Protein AF-A0A7X1L068-F1 (afdb_monomer_lite)

Sequence (107 aa):
MSKHPQLAFKMVTGTEAATALAARLVEESAFFQVTPLPDDEYEFAVKIDRESLLVDPVDSPVGEFEDADFTIMDLKELAAWYLRNVGYDPVEDDPSTQLEVLRALCT

Foldseek 3Di:
DPPDFDKDKDKDAAPVRVVVLVVLCVPPAPDKDWDQDPRRMIMIIGGPVCNVSRQDPVPPCPPPPPPVPLVPDDLVRLQVVCCVPVVDRPCVVPVVDDSVNSSVVVD

pLDDT: mean 79.81, std 15.53, range [41.28, 96.5]

Radius of gyration: 18.75 Å; chains: 1; bounding box: 49×47×38 Å

Secondary structure (DSSP, 8-state):
---PPPEEEEEEESHHHHHHHHHHHHHH-S-EEEEE-STTEEEEEEEGGGGGGGS-TTTS----GGG--TTT--HHHHHHHHHHHTS--HHHH-TT--HHHHHHH--

Organism: NCBI:txid2762577

Structure (mmCIF, N/CA/C/O backbone):
data_AF-A0A7X1L068-F1
#
_entry.id   AF-A0A7X1L068-F1
#
loop_
_atom_site.group_PDB
_atom_site.id
_atom_site.type_symbol
_atom_site.label_atom_id
_atom_site.label_alt_id
_atom_site.label_comp_id
_atom_site.label_asym_id
_atom_site.label_entity_id
_atom_site.label_seq_id
_atom_site.pdbx_PDB_ins_code
_atom_site.Cartn_x
_atom_site.Cartn_y
_atom_site.Cartn_z
_atom_site.occupancy
_atom_site.B_iso_or_equiv
_atom_site.auth_seq_id
_atom_site.auth_comp_id
_atom_site.auth_asym_id
_atom_site.auth_atom_id
_atom_site.pdbx_PDB_model_num
ATOM 1 N N . MET A 1 1 ? 29.940 -19.857 6.488 1.00 44.78 1 MET A N 1
ATOM 2 C CA . MET A 1 1 ? 29.247 -18.645 6.006 1.00 44.78 1 MET A CA 1
ATOM 3 C C . MET A 1 1 ? 27.758 -18.903 6.114 1.00 44.78 1 MET A C 1
ATOM 5 O O . MET A 1 1 ? 27.282 -19.820 5.452 1.00 44.78 1 MET A O 1
ATOM 9 N N . SER A 1 2 ? 27.056 -18.209 7.012 1.00 46.22 2 SER A N 1
ATOM 10 C CA . SER A 1 2 ? 25.607 -18.377 7.153 1.00 46.22 2 SER A CA 1
ATOM 11 C C . SER A 1 2 ? 24.924 -18.002 5.844 1.00 46.22 2 SER A C 1
ATOM 13 O O . SER A 1 2 ? 25.002 -16.859 5.410 1.00 46.22 2 SER A O 1
ATOM 15 N N . LYS A 1 3 ? 24.271 -18.979 5.212 1.00 60.12 3 LYS A N 1
ATOM 16 C CA . LYS A 1 3 ? 23.469 -18.814 3.992 1.00 60.12 3 LYS A CA 1
ATOM 17 C C . LYS A 1 3 ? 22.077 -18.255 4.313 1.00 60.12 3 LYS A C 1
ATOM 19 O O . LYS A 1 3 ? 21.094 -18.703 3.731 1.00 60.12 3 LYS A O 1
ATOM 24 N N . HIS A 1 4 ? 21.967 -17.362 5.295 1.00 60.66 4 HIS A N 1
ATOM 25 C CA . HIS A 1 4 ? 20.673 -16.760 5.581 1.00 60.66 4 HIS A CA 1
ATOM 26 C C . HIS A 1 4 ? 20.390 -15.716 4.499 1.00 60.66 4 HIS A C 1
ATOM 28 O O . HIS A 1 4 ? 21.262 -14.882 4.238 1.00 60.66 4 HIS A O 1
ATOM 34 N N . PRO A 1 5 ? 19.231 -15.793 3.822 1.00 68.94 5 PRO A N 1
ATOM 35 C CA . PRO A 1 5 ? 18.831 -14.747 2.898 1.00 68.94 5 PRO A CA 1
ATOM 36 C C . PRO A 1 5 ? 18.762 -13.430 3.673 1.00 68.94 5 PRO A C 1
ATOM 38 O O . PRO A 1 5 ? 18.178 -13.378 4.754 1.00 68.94 5 PRO A O 1
ATOM 41 N N . GLN A 1 6 ? 19.405 -12.392 3.144 1.00 87.94 6 GLN A N 1
ATOM 42 C CA . GLN A 1 6 ? 19.273 -11.047 3.692 1.00 87.94 6 GLN A CA 1
ATOM 43 C C . GLN A 1 6 ? 17.872 -10.543 3.354 1.00 87.94 6 GLN A C 1
ATOM 45 O O . GLN A 1 6 ? 17.459 -10.599 2.190 1.00 87.94 6 GLN A O 1
ATOM 50 N N . LEU A 1 7 ? 17.147 -10.112 4.382 1.00 92.19 7 LEU A N 1
ATOM 51 C CA . LEU A 1 7 ? 15.785 -9.615 4.264 1.00 92.19 7 LEU A CA 1
ATOM 52 C C . LEU A 1 7 ? 15.757 -8.114 4.551 1.00 92.19 7 LEU A C 1
ATOM 54 O O . LEU A 1 7 ? 16.473 -7.643 5.435 1.00 92.19 7 LEU A O 1
ATOM 58 N N . ALA A 1 8 ? 14.935 -7.398 3.794 1.00 92.50 8 ALA A N 1
ATOM 59 C CA . ALA A 1 8 ? 14.517 -6.036 4.087 1.00 92.50 8 ALA A CA 1
ATOM 60 C C . ALA A 1 8 ? 13.155 -6.084 4.786 1.00 92.50 8 ALA A C 1
ATOM 62 O O . ALA A 1 8 ? 12.352 -6.966 4.474 1.00 92.50 8 ALA A O 1
ATOM 63 N N . PHE A 1 9 ? 12.911 -5.154 5.709 1.00 94.00 9 PHE A N 1
ATOM 64 C CA . PHE A 1 9 ? 11.741 -5.156 6.587 1.00 94.00 9 PHE A CA 1
ATOM 65 C C . PHE A 1 9 ? 10.990 -3.828 6.524 1.00 94.00 9 PHE A C 1
ATOM 67 O O . PHE A 1 9 ? 11.608 -2.773 6.380 1.00 94.00 9 PHE A O 1
ATOM 74 N N . LYS A 1 10 ? 9.667 -3.876 6.679 1.00 94.06 10 LYS A N 1
ATOM 75 C CA . LYS A 1 10 ? 8.809 -2.698 6.812 1.00 94.06 10 LYS A CA 1
ATOM 76 C C . LYS A 1 10 ? 7.653 -2.958 7.766 1.00 94.06 10 LYS A C 1
ATOM 78 O O . LYS A 1 10 ? 6.992 -3.984 7.671 1.00 94.06 10 LYS A O 1
ATOM 83 N N . MET A 1 11 ? 7.373 -1.972 8.611 1.00 95.06 11 MET A N 1
ATOM 84 C CA . MET A 1 11 ? 6.177 -1.926 9.444 1.00 95.06 11 MET A CA 1
ATOM 85 C C . MET A 1 11 ? 5.022 -1.253 8.704 1.00 95.06 11 MET A C 1
ATOM 87 O O . MET A 1 11 ? 5.208 -0.213 8.072 1.00 95.06 11 MET A O 1
ATOM 91 N N . VAL A 1 12 ? 3.834 -1.844 8.796 1.00 92.56 12 VAL A N 1
ATOM 92 C CA . VAL A 1 12 ? 2.586 -1.311 8.245 1.00 92.56 12 VAL A CA 1
ATOM 93 C C . VAL A 1 12 ? 1.506 -1.379 9.313 1.00 92.56 12 VAL A C 1
ATOM 95 O O . VAL A 1 12 ? 1.278 -2.435 9.895 1.00 92.56 12 VAL A O 1
ATOM 98 N N . THR A 1 13 ? 0.823 -0.263 9.551 1.00 93.19 13 THR A N 1
ATOM 99 C CA . THR A 1 13 ? -0.291 -0.183 10.501 1.00 93.19 13 THR A CA 1
ATOM 100 C C . THR A 1 13 ? -1.617 -0.219 9.751 1.00 93.19 13 THR A C 1
ATOM 102 O O . THR A 1 13 ? -1.804 0.490 8.762 1.00 93.19 13 THR A O 1
ATOM 105 N N . GLY A 1 14 ? -2.553 -1.020 10.248 1.00 90.44 14 GLY A N 1
ATOM 106 C CA . GLY A 1 14 ? -3.894 -1.164 9.702 1.00 90.44 14 GLY A CA 1
ATOM 107 C C . GLY A 1 14 ? -4.006 -2.260 8.641 1.00 90.44 14 GLY A C 1
ATOM 108 O O . GLY A 1 14 ? -3.183 -2.403 7.735 1.00 90.44 14 GLY A O 1
ATOM 109 N N . THR A 1 15 ? -5.094 -3.022 8.731 1.00 89.81 15 THR A N 1
ATOM 110 C CA . THR A 1 15 ? -5.374 -4.169 7.855 1.00 89.81 15 THR A CA 1
ATOM 111 C C . THR A 1 15 ? -5.535 -3.778 6.385 1.00 89.81 15 THR A C 1
ATOM 113 O O . THR A 1 15 ? -5.141 -4.541 5.507 1.00 89.81 15 THR A O 1
ATOM 116 N N . GLU A 1 16 ? -6.085 -2.599 6.090 1.00 88.69 16 GLU A N 1
ATOM 117 C CA . GLU A 1 16 ? -6.264 -2.119 4.713 1.00 88.69 16 GLU A CA 1
ATOM 118 C C . GLU A 1 16 ? -4.915 -1.889 4.017 1.00 88.69 16 GLU A C 1
ATOM 120 O O . GLU A 1 16 ? -4.653 -2.474 2.964 1.00 88.69 16 GLU A O 1
ATOM 125 N N . ALA A 1 17 ? -4.021 -1.127 4.655 1.00 87.19 17 ALA A N 1
ATOM 126 C CA . ALA A 1 17 ? -2.676 -0.871 4.148 1.00 87.19 17 ALA A CA 1
ATOM 127 C C . ALA A 1 17 ? -1.856 -2.168 4.034 1.00 87.19 17 ALA A C 1
ATOM 129 O O . ALA A 1 17 ? -1.193 -2.400 3.020 1.00 87.19 17 ALA A O 1
ATOM 130 N N . ALA A 1 18 ? -1.952 -3.056 5.030 1.00 91.75 18 ALA A N 1
ATOM 131 C CA . ALA A 1 18 ? -1.296 -4.359 4.991 1.00 91.75 18 ALA A CA 1
ATOM 132 C C . ALA A 1 18 ? -1.815 -5.229 3.833 1.00 91.75 18 ALA A C 1
ATOM 134 O O . ALA A 1 18 ? -1.029 -5.859 3.127 1.00 91.75 18 ALA A O 1
ATOM 135 N N . THR A 1 19 ? -3.126 -5.229 3.580 1.00 91.88 19 THR A N 1
ATOM 136 C CA . THR A 1 19 ? -3.727 -5.987 2.472 1.00 91.88 19 THR A CA 1
ATOM 137 C C . THR A 1 19 ? -3.270 -5.448 1.119 1.00 91.88 19 THR A C 1
ATOM 139 O O . THR A 1 19 ? -2.908 -6.235 0.243 1.00 91.88 19 THR A O 1
ATOM 142 N N . ALA A 1 20 ? -3.227 -4.123 0.953 1.00 90.38 20 ALA A N 1
ATOM 143 C CA . ALA A 1 20 ? -2.745 -3.493 -0.272 1.00 90.38 20 ALA A CA 1
ATOM 144 C C . ALA A 1 20 ? -1.273 -3.844 -0.555 1.00 90.38 20 ALA A C 1
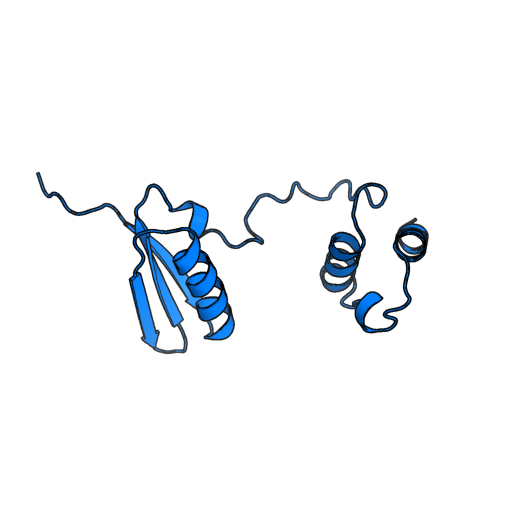ATOM 146 O O . ALA A 1 20 ? -0.933 -4.239 -1.673 1.00 90.38 20 ALA A O 1
ATOM 147 N N . LEU A 1 21 ? -0.404 -3.777 0.463 1.00 92.12 21 LEU A N 1
ATOM 148 C CA . LEU A 1 21 ? 1.004 -4.148 0.309 1.00 92.12 21 LEU A CA 1
ATOM 149 C C . LEU A 1 21 ? 1.172 -5.648 0.027 1.00 92.12 21 LEU A C 1
ATOM 151 O O . LEU A 1 21 ? 1.950 -6.026 -0.848 1.00 92.12 21 LEU A O 1
ATOM 155 N N . ALA A 1 22 ? 0.421 -6.507 0.720 1.00 93.00 22 ALA A N 1
ATOM 156 C CA . ALA A 1 22 ? 0.456 -7.948 0.491 1.00 93.00 22 ALA A CA 1
ATOM 157 C C . ALA A 1 22 ? 0.040 -8.310 -0.941 1.00 93.00 22 ALA A C 1
ATOM 159 O O . ALA A 1 22 ? 0.716 -9.120 -1.571 1.00 93.00 22 ALA A O 1
ATOM 160 N N . ALA A 1 23 ? -1.017 -7.689 -1.478 1.00 91.94 23 ALA A N 1
ATOM 161 C CA . ALA A 1 23 ? -1.467 -7.919 -2.851 1.00 91.94 23 ALA A CA 1
ATOM 162 C C . ALA A 1 23 ? -0.357 -7.617 -3.872 1.00 91.94 23 ALA A C 1
ATOM 164 O O . ALA A 1 23 ? -0.061 -8.461 -4.716 1.00 91.94 23 ALA A O 1
ATOM 165 N N . ARG A 1 24 ? 0.339 -6.480 -3.724 1.00 89.94 24 ARG A N 1
ATOM 166 C CA . ARG A 1 24 ? 1.496 -6.137 -4.568 1.00 89.94 24 ARG A CA 1
ATOM 167 C C . ARG A 1 24 ? 2.614 -7.177 -4.460 1.00 89.94 24 ARG A C 1
ATOM 169 O O . ARG A 1 24 ? 3.171 -7.620 -5.461 1.00 89.94 24 ARG A O 1
ATOM 176 N N . LEU A 1 25 ? 2.953 -7.586 -3.237 1.00 93.44 25 LEU A N 1
ATOM 177 C CA . LEU A 1 25 ? 4.049 -8.528 -3.000 1.00 93.44 25 LEU A CA 1
ATOM 178 C C . LEU A 1 25 ? 3.765 -9.935 -3.534 1.00 93.44 25 LEU A C 1
ATOM 180 O O . LEU A 1 25 ? 4.706 -10.605 -3.955 1.00 93.44 25 LEU A O 1
ATOM 184 N N . VAL A 1 26 ? 2.500 -10.365 -3.560 1.00 93.44 26 VAL A N 1
ATOM 185 C CA . VAL A 1 26 ? 2.085 -11.630 -4.189 1.00 93.44 26 VAL A CA 1
ATOM 186 C C . VAL A 1 26 ? 2.380 -11.635 -5.691 1.00 93.44 26 VAL A C 1
ATOM 188 O O . VAL A 1 26 ? 2.777 -12.669 -6.226 1.00 93.44 26 VAL A O 1
ATOM 191 N N . GLU A 1 27 ? 2.203 -10.501 -6.368 1.00 91.06 27 GLU A N 1
ATOM 192 C CA . GLU A 1 27 ? 2.407 -10.387 -7.815 1.00 91.06 27 GLU A CA 1
ATOM 193 C C . GLU A 1 27 ? 3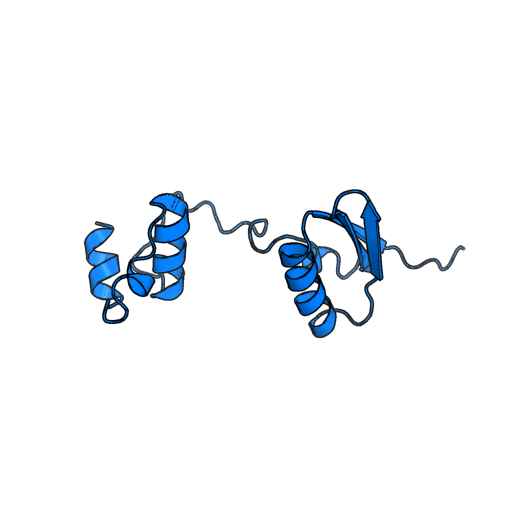.884 -10.202 -8.182 1.00 91.06 27 GLU A C 1
ATOM 195 O O . GLU A 1 27 ? 4.379 -10.799 -9.141 1.00 91.06 27 GLU A O 1
ATOM 200 N N . GLU A 1 28 ? 4.605 -9.388 -7.410 1.00 90.06 28 GLU A N 1
ATOM 201 C CA . GLU A 1 28 ? 5.929 -8.893 -7.798 1.00 90.06 28 GLU A CA 1
ATOM 202 C C . GLU A 1 28 ? 7.103 -9.591 -7.096 1.00 90.06 28 GLU A C 1
ATOM 204 O O . GLU A 1 28 ? 8.260 -9.433 -7.512 1.00 90.06 28 GLU A O 1
ATOM 209 N N . SER A 1 29 ? 6.840 -10.385 -6.051 1.00 89.75 29 SER A N 1
ATOM 210 C CA . SER A 1 29 ? 7.872 -11.093 -5.295 1.00 89.75 29 SER A CA 1
ATOM 211 C C . SER A 1 29 ? 7.641 -12.599 -5.231 1.00 89.75 29 SER A C 1
ATOM 213 O O . SER A 1 29 ? 6.617 -13.094 -4.775 1.00 89.75 29 SER A O 1
ATOM 215 N N . ALA A 1 30 ? 8.679 -13.365 -5.575 1.00 89.56 30 ALA A N 1
ATOM 216 C CA . ALA A 1 30 ? 8.680 -14.817 -5.394 1.00 89.56 30 ALA A CA 1
ATOM 217 C C . ALA A 1 30 ? 8.765 -15.247 -3.914 1.00 89.56 30 ALA A C 1
ATOM 219 O O . ALA A 1 30 ? 8.587 -16.424 -3.602 1.00 89.56 30 ALA A O 1
ATOM 220 N N . PHE A 1 31 ? 9.119 -14.328 -3.008 1.00 91.31 31 PHE A N 1
ATOM 221 C CA . PHE A 1 31 ? 9.197 -14.584 -1.572 1.00 91.31 31 PHE A CA 1
ATOM 222 C C . PHE A 1 31 ? 8.935 -13.306 -0.777 1.00 91.31 31 PHE A C 1
ATOM 224 O O . PHE A 1 31 ? 9.652 -12.313 -0.927 1.00 91.31 31 PHE A O 1
ATOM 231 N N . PHE A 1 32 ? 7.971 -13.369 0.131 1.00 94.56 32 PHE A N 1
ATOM 232 C CA . PHE A 1 32 ? 7.787 -12.384 1.185 1.00 94.56 32 PHE A CA 1
ATOM 233 C C . PHE A 1 32 ? 7.217 -13.072 2.429 1.00 94.56 32 PHE A C 1
ATOM 235 O O . PHE A 1 32 ? 6.694 -14.187 2.353 1.00 94.56 32 PHE A O 1
ATOM 242 N N . GLN A 1 33 ? 7.351 -12.424 3.578 1.00 95.25 33 GLN A N 1
ATOM 243 C CA . GLN A 1 33 ? 6.766 -12.850 4.842 1.00 95.25 33 GLN A CA 1
ATOM 244 C C . GLN A 1 33 ? 5.953 -11.701 5.421 1.00 95.25 33 GLN A C 1
ATOM 246 O O . GLN A 1 33 ? 6.322 -10.539 5.259 1.00 95.25 33 GLN A O 1
ATOM 251 N N . VAL A 1 34 ? 4.856 -12.050 6.085 1.00 95.75 34 VAL A N 1
ATOM 252 C CA . VAL A 1 34 ? 4.019 -11.109 6.828 1.00 95.75 34 VAL A CA 1
ATOM 253 C C . VAL A 1 34 ? 3.868 -11.651 8.238 1.00 95.75 34 VAL A C 1
ATOM 255 O O . VAL A 1 34 ? 3.399 -12.779 8.415 1.00 95.75 34 VAL A O 1
ATOM 258 N N . THR A 1 35 ? 4.261 -10.856 9.225 1.00 96.12 35 THR A N 1
ATOM 259 C CA . THR A 1 35 ? 4.114 -11.176 10.644 1.00 96.12 35 THR A CA 1
ATOM 260 C C . THR A 1 35 ? 3.095 -10.215 11.251 1.00 96.12 35 THR A C 1
ATOM 262 O O . THR A 1 35 ? 3.400 -9.029 11.374 1.00 96.12 35 THR A O 1
ATOM 265 N N . PRO A 1 36 ? 1.888 -10.677 11.623 1.00 94.94 36 PRO A N 1
ATOM 266 C CA . PRO A 1 36 ? 0.960 -9.846 12.379 1.00 94.94 36 PRO A CA 1
ATOM 267 C C . PRO A 1 36 ? 1.512 -9.613 13.791 1.00 94.94 36 PRO A C 1
ATOM 269 O O . PRO A 1 36 ? 1.956 -10.551 14.459 1.00 94.94 36 PRO A O 1
ATOM 272 N N . LEU A 1 37 ? 1.470 -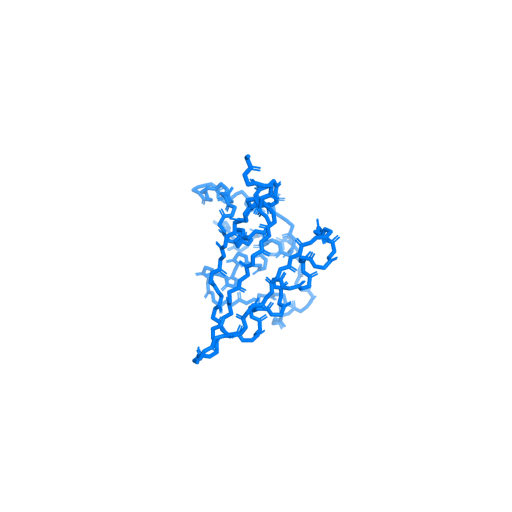8.365 14.235 1.00 94.38 37 LEU A N 1
ATOM 273 C CA . LEU A 1 37 ? 1.848 -7.910 15.567 1.00 94.38 37 LEU A CA 1
ATOM 274 C C . LEU A 1 37 ? 0.596 -7.434 16.331 1.00 94.38 37 LEU A C 1
ATOM 276 O O . LEU A 1 37 ? -0.494 -7.354 15.757 1.00 94.38 37 LEU A O 1
ATOM 280 N N . PRO A 1 38 ? 0.703 -7.169 17.646 1.00 93.44 38 PRO A N 1
ATOM 281 C CA . PRO A 1 38 ? -0.355 -6.485 18.387 1.00 93.44 38 PRO A CA 1
ATOM 282 C C . PRO A 1 38 ? -0.711 -5.121 17.769 1.00 93.44 38 PRO A C 1
ATOM 284 O O . PRO A 1 38 ? 0.057 -4.571 16.988 1.00 93.44 38 PRO A O 1
ATOM 287 N N . ASP A 1 39 ? -1.866 -4.574 18.151 1.00 92.38 39 ASP A N 1
ATOM 288 C CA . ASP A 1 39 ? -2.285 -3.206 17.801 1.00 92.38 39 ASP A CA 1
ATOM 289 C C . ASP A 1 39 ? -2.462 -2.931 16.290 1.00 92.38 39 ASP A C 1
ATOM 291 O O . ASP A 1 39 ? -2.211 -1.828 15.812 1.00 92.38 39 ASP A O 1
ATOM 295 N N . ASP A 1 40 ? -2.945 -3.929 15.538 1.00 91.75 40 ASP A N 1
ATOM 296 C CA . ASP A 1 40 ? -3.171 -3.859 14.081 1.00 91.75 40 ASP A CA 1
ATOM 297 C C . ASP A 1 40 ? -1.905 -3.513 13.273 1.00 91.75 40 ASP A C 1
ATOM 299 O O . ASP A 1 40 ? -1.975 -2.936 12.185 1.00 91.75 40 ASP A O 1
ATOM 303 N N . GLU A 1 41 ? -0.735 -3.891 13.782 1.00 95.44 41 GLU A N 1
ATOM 304 C CA . GLU A 1 41 ? 0.540 -3.739 13.092 1.00 95.44 41 GLU A CA 1
ATOM 305 C C . GLU A 1 41 ? 0.953 -5.019 12.354 1.00 95.44 41 GLU A C 1
ATOM 307 O O . GLU A 1 41 ? 0.669 -6.144 12.765 1.00 95.44 41 GLU A O 1
ATOM 312 N N . TYR A 1 42 ? 1.666 -4.847 11.246 1.00 96.00 42 TYR A N 1
ATOM 313 C CA . TYR A 1 42 ? 2.130 -5.927 10.388 1.00 96.00 42 TYR A CA 1
ATOM 314 C C . TYR A 1 42 ? 3.573 -5.660 9.964 1.00 96.00 42 TYR A C 1
ATOM 316 O O . TYR A 1 42 ? 3.879 -4.614 9.392 1.00 96.00 42 TYR A O 1
ATOM 324 N N . GLU A 1 43 ? 4.462 -6.620 10.204 1.00 96.50 43 GLU A N 1
ATOM 325 C CA . GLU A 1 43 ? 5.831 -6.592 9.691 1.00 96.50 43 GLU A CA 1
ATOM 326 C C . GLU A 1 43 ? 5.897 -7.351 8.364 1.00 96.50 43 GLU A C 1
ATOM 328 O O . GLU A 1 43 ? 5.601 -8.545 8.289 1.00 96.50 43 GLU A O 1
ATOM 333 N N . PHE A 1 44 ? 6.314 -6.658 7.313 1.00 96.38 44 PHE A N 1
ATOM 334 C CA . PHE A 1 44 ? 6.592 -7.223 6.005 1.00 96.38 44 PHE A CA 1
ATOM 335 C C . PHE A 1 44 ? 8.084 -7.443 5.841 1.00 96.38 44 PHE A C 1
ATOM 337 O O . PHE A 1 44 ? 8.868 -6.525 6.065 1.00 96.38 44 PHE A O 1
ATOM 344 N N . ALA A 1 45 ? 8.468 -8.629 5.376 1.00 95.69 45 ALA A N 1
ATOM 345 C CA . ALA A 1 45 ? 9.842 -8.935 5.014 1.00 95.69 45 ALA A CA 1
ATOM 346 C C . ALA A 1 45 ? 9.932 -9.444 3.574 1.00 95.69 45 ALA A C 1
ATOM 348 O O . ALA A 1 45 ? 9.201 -10.352 3.177 1.00 95.69 45 ALA A O 1
ATOM 349 N N . VAL A 1 46 ? 10.862 -8.903 2.792 1.00 94.25 46 VAL A N 1
ATOM 350 C CA . VAL A 1 46 ? 11.185 -9.369 1.432 1.00 94.25 46 VAL A CA 1
ATOM 351 C C . VAL A 1 46 ? 12.677 -9.632 1.323 1.00 94.25 46 VAL A C 1
ATOM 353 O O . VAL A 1 46 ? 13.454 -9.215 2.178 1.00 94.25 46 VAL A O 1
ATOM 356 N N . LYS A 1 47 ? 13.118 -10.321 0.270 1.00 93.00 47 LYS A N 1
ATOM 357 C CA . LYS A 1 47 ? 14.557 -10.413 -0.008 1.00 93.00 47 LYS A CA 1
ATOM 358 C C . LYS A 1 47 ? 15.129 -9.028 -0.312 1.00 93.00 47 LYS A C 1
ATOM 360 O O . LYS A 1 47 ? 14.459 -8.216 -0.939 1.00 93.00 47 LYS A O 1
ATOM 365 N N . ILE A 1 48 ? 16.371 -8.778 0.096 1.00 90.19 48 ILE A N 1
ATOM 366 C CA . ILE A 1 48 ? 17.000 -7.454 -0.028 1.00 90.19 48 ILE A CA 1
ATOM 367 C C . ILE A 1 48 ? 17.067 -6.925 -1.474 1.00 90.19 48 ILE A C 1
ATOM 369 O O . ILE A 1 48 ? 16.973 -5.726 -1.694 1.00 90.19 48 ILE A O 1
ATOM 373 N N . ASP A 1 49 ? 17.132 -7.801 -2.482 1.00 89.12 49 ASP A N 1
ATOM 374 C CA . ASP A 1 49 ? 17.076 -7.428 -3.906 1.00 89.12 49 ASP A CA 1
ATOM 375 C C . ASP A 1 49 ? 15.693 -6.923 -4.361 1.00 89.12 49 ASP A C 1
ATOM 377 O O . ASP A 1 49 ? 15.534 -6.469 -5.492 1.00 89.12 49 ASP A O 1
ATOM 381 N N . ARG A 1 50 ? 14.693 -7.007 -3.481 1.00 90.75 50 ARG A N 1
ATOM 382 C CA . ARG A 1 50 ? 13.312 -6.555 -3.672 1.00 90.75 50 ARG A CA 1
ATOM 383 C C . ARG A 1 50 ? 12.878 -5.517 -2.642 1.00 90.75 50 ARG A C 1
ATOM 385 O O . ARG A 1 50 ? 11.690 -5.240 -2.547 1.00 90.75 50 ARG A O 1
ATOM 392 N N . GLU A 1 51 ? 13.813 -4.921 -1.903 1.00 91.12 51 GLU A N 1
ATOM 393 C CA . GLU A 1 51 ? 13.540 -3.864 -0.916 1.00 91.12 51 GLU A CA 1
ATOM 394 C C . GLU A 1 51 ? 12.699 -2.709 -1.487 1.00 91.12 51 GLU A C 1
ATOM 396 O O . GLU A 1 51 ? 11.836 -2.173 -0.795 1.00 91.12 51 GLU A O 1
ATOM 401 N N . SER A 1 52 ? 12.860 -2.385 -2.774 1.00 89.12 52 SER A N 1
ATOM 402 C CA . SER A 1 52 ? 12.048 -1.373 -3.462 1.00 89.12 52 SER A CA 1
ATOM 403 C C . SER A 1 52 ? 10.540 -1.660 -3.430 1.00 89.12 52 SER A C 1
ATOM 405 O O . SER A 1 52 ? 9.741 -0.729 -3.469 1.00 89.12 52 SER A O 1
ATOM 407 N N . LEU A 1 53 ? 10.134 -2.928 -3.295 1.00 90.00 53 LEU A N 1
ATOM 408 C CA . LEU A 1 53 ? 8.736 -3.341 -3.141 1.00 90.00 53 LEU A CA 1
ATOM 409 C C . LEU A 1 53 ? 8.186 -3.116 -1.728 1.00 90.00 53 LEU A C 1
ATOM 411 O O . LEU A 1 53 ? 7.026 -3.443 -1.479 1.00 90.00 53 LEU A O 1
ATOM 415 N N . LEU A 1 54 ? 8.972 -2.594 -0.790 1.00 88.69 54 LEU A N 1
ATOM 416 C CA . LEU A 1 54 ? 8.476 -2.152 0.512 1.00 88.69 54 LEU A CA 1
ATOM 417 C C . LEU A 1 54 ? 8.211 -0.645 0.542 1.00 88.69 54 LEU A C 1
ATOM 419 O O . LEU A 1 54 ? 7.468 -0.177 1.397 1.00 88.69 54 LEU A O 1
ATOM 423 N N . VAL A 1 55 ? 8.748 0.128 -0.397 1.00 81.81 55 VAL A N 1
ATOM 424 C CA . VAL A 1 55 ? 8.532 1.580 -0.445 1.00 81.81 55 VAL A CA 1
ATOM 425 C C . VAL A 1 55 ? 7.052 1.861 -0.725 1.00 81.81 55 VAL A C 1
ATOM 427 O O . VAL A 1 55 ? 6.450 1.215 -1.594 1.00 81.81 55 VAL A O 1
ATOM 430 N N . ASP A 1 56 ? 6.439 2.775 0.035 1.00 66.94 56 ASP A N 1
ATOM 431 C CA . ASP A 1 56 ? 5.070 3.194 -0.269 1.00 66.94 56 ASP A CA 1
ATOM 432 C C . ASP A 1 56 ? 5.030 3.809 -1.669 1.00 66.94 56 ASP A C 1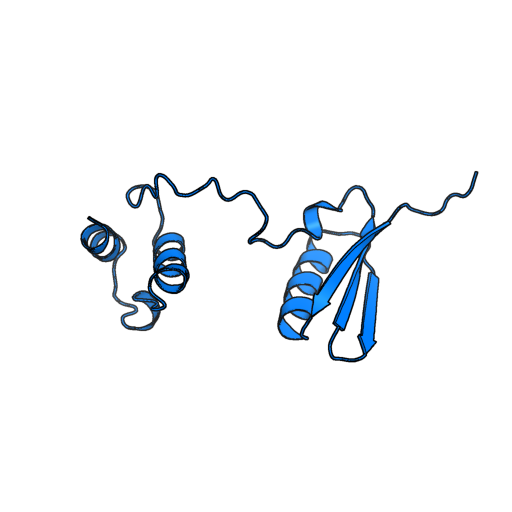
ATOM 434 O O . ASP A 1 56 ? 5.981 4.481 -2.072 1.00 66.94 56 ASP A O 1
ATOM 438 N N . PRO A 1 57 ? 3.933 3.652 -2.424 1.00 57.25 57 PRO A N 1
ATOM 439 C CA . PRO A 1 57 ? 3.769 4.387 -3.677 1.00 57.25 57 PRO A CA 1
ATOM 440 C C . PRO A 1 57 ? 3.873 5.915 -3.486 1.00 57.25 57 PRO A C 1
ATOM 442 O O . PRO A 1 57 ? 4.129 6.627 -4.449 1.00 57.25 57 PRO A O 1
ATOM 445 N N . VAL A 1 58 ? 3.732 6.415 -2.250 1.00 50.12 58 VAL A N 1
ATOM 446 C CA . VAL A 1 58 ? 3.901 7.830 -1.874 1.00 50.12 58 VAL A CA 1
ATOM 447 C C . VAL A 1 58 ? 5.371 8.231 -1.656 1.00 50.12 58 VAL A C 1
ATOM 449 O O . VAL A 1 58 ? 5.680 9.411 -1.772 1.00 50.12 58 VAL A O 1
ATOM 452 N N . ASP A 1 59 ? 6.261 7.271 -1.379 1.00 45.19 59 ASP A N 1
ATOM 453 C CA . ASP A 1 59 ? 7.692 7.489 -1.084 1.00 45.19 59 ASP A CA 1
ATOM 454 C C . ASP A 1 59 ? 8.616 7.159 -2.267 1.00 45.19 59 ASP A C 1
ATOM 456 O O . ASP A 1 59 ? 9.841 7.277 -2.183 1.00 45.19 59 ASP A O 1
ATOM 460 N N . SER A 1 60 ? 8.047 6.790 -3.419 1.00 41.28 60 SER A N 1
ATOM 461 C CA . SER A 1 60 ? 8.750 7.123 -4.657 1.00 41.28 60 SER A CA 1
ATOM 462 C C . SER A 1 60 ? 8.922 8.642 -4.658 1.00 41.28 60 SER A C 1
ATOM 464 O O . SER A 1 60 ? 7.948 9.324 -4.334 1.00 41.28 60 SER A O 1
ATOM 466 N N . PRO A 1 61 ? 10.096 9.200 -5.011 1.00 41.88 61 PRO A N 1
ATOM 467 C CA . PRO A 1 61 ? 10.185 10.608 -5.341 1.00 41.88 61 PRO A CA 1
ATOM 468 C C . PRO A 1 61 ? 9.329 10.802 -6.592 1.00 41.88 61 PRO A C 1
ATOM 470 O O . PRO A 1 61 ? 9.803 10.745 -7.724 1.00 41.88 61 PRO A O 1
ATOM 473 N N . VAL A 1 62 ? 8.025 10.966 -6.386 1.00 46.44 62 VAL A N 1
ATOM 474 C CA . VAL A 1 62 ? 7.196 11.748 -7.273 1.00 46.44 62 VAL A CA 1
ATOM 475 C C . VAL A 1 62 ? 7.884 13.089 -7.199 1.00 46.44 62 VAL A C 1
ATOM 477 O O . VAL A 1 62 ? 7.904 13.688 -6.121 1.00 46.44 62 VAL A O 1
ATOM 480 N N . GLY A 1 63 ? 8.616 13.426 -8.267 1.00 42.91 63 GLY A N 1
ATOM 481 C CA . GLY A 1 63 ? 9.389 14.655 -8.339 1.00 42.91 63 GLY A CA 1
ATOM 482 C C . GLY A 1 63 ? 8.566 15.754 -7.700 1.00 42.91 63 GLY A C 1
ATOM 483 O O . GLY A 1 63 ? 7.362 15.822 -7.955 1.00 42.91 63 GLY A O 1
ATOM 484 N N . GLU A 1 64 ? 9.189 16.489 -6.781 1.00 42.22 64 GLU A N 1
ATOM 485 C CA . GLU A 1 64 ? 8.592 17.648 -6.141 1.00 42.22 64 GLU A CA 1
ATOM 486 C C . GLU A 1 64 ? 7.758 18.366 -7.205 1.00 42.22 64 GLU A C 1
ATOM 488 O O . GLU A 1 64 ? 8.302 18.857 -8.194 1.00 42.22 64 GLU A O 1
ATOM 493 N N . PHE A 1 65 ? 6.427 18.335 -7.082 1.00 48.09 65 PHE A N 1
ATOM 494 C CA . PHE A 1 65 ? 5.544 19.061 -7.992 1.00 48.09 65 PHE A CA 1
ATOM 495 C C . PHE A 1 65 ? 5.632 20.562 -7.668 1.00 48.09 65 PHE A C 1
ATOM 497 O O . PHE A 1 65 ? 4.615 21.234 -7.529 1.00 48.09 65 PHE A O 1
ATOM 504 N N . GLU A 1 66 ? 6.849 21.086 -7.496 1.00 49.28 66 GLU A N 1
ATOM 505 C CA . GLU A 1 66 ? 7.118 22.521 -7.498 1.00 49.28 66 GLU A CA 1
ATOM 506 C C . GLU A 1 66 ? 6.721 23.125 -8.854 1.00 49.28 66 GLU A C 1
ATOM 508 O O . GLU A 1 66 ? 6.353 24.293 -8.902 1.00 49.28 66 GLU A O 1
ATOM 513 N N . ASP A 1 67 ? 6.626 22.290 -9.898 1.00 49.81 67 ASP A N 1
ATOM 514 C CA . ASP A 1 67 ? 5.992 22.586 -11.181 1.00 49.81 67 ASP A CA 1
ATOM 515 C C . ASP A 1 67 ? 4.950 21.500 -11.527 1.00 49.81 67 ASP A C 1
ATOM 517 O O . ASP A 1 67 ? 5.193 20.622 -12.358 1.00 49.81 67 ASP A O 1
ATOM 521 N N . ALA A 1 68 ? 3.783 21.492 -10.869 1.00 54.25 68 ALA A N 1
ATOM 522 C CA . ALA A 1 68 ? 2.659 20.667 -11.320 1.00 54.25 68 ALA A CA 1
ATOM 523 C C . ALA A 1 68 ? 2.247 21.104 -12.737 1.00 54.25 68 ALA A C 1
ATOM 525 O O . ALA A 1 68 ? 1.485 22.052 -12.916 1.00 54.25 68 ALA A O 1
ATOM 526 N N . ASP A 1 69 ? 2.763 20.426 -13.759 1.00 65.00 69 ASP A N 1
ATOM 527 C CA . ASP A 1 69 ? 2.344 20.667 -15.131 1.00 65.00 69 ASP A CA 1
ATOM 528 C C . ASP A 1 69 ? 0.993 19.975 -15.368 1.00 65.00 69 ASP A C 1
ATOM 530 O O . ASP A 1 69 ? 0.885 18.849 -15.858 1.00 65.00 69 ASP A O 1
ATOM 534 N N . PHE A 1 70 ? -0.077 20.672 -14.985 1.00 69.62 70 PHE A N 1
ATOM 535 C CA . PHE A 1 70 ? -1.456 20.226 -15.177 1.00 69.62 70 PHE A CA 1
ATOM 536 C C . PHE A 1 70 ? -1.778 19.926 -16.656 1.00 69.62 70 PHE A C 1
ATOM 538 O O . PHE A 1 70 ? -2.761 19.242 -16.946 1.00 69.62 70 PHE A O 1
ATOM 545 N N . THR A 1 71 ? -0.951 20.386 -17.609 1.00 64.94 71 THR A N 1
ATOM 546 C CA . THR A 1 71 ? -1.143 20.129 -19.043 1.00 64.94 71 THR A CA 1
ATOM 547 C C . THR A 1 71 ? -0.708 18.729 -19.480 1.00 64.94 71 THR A C 1
ATOM 549 O O . THR A 1 71 ? -1.198 18.242 -20.503 1.00 64.94 71 THR A O 1
ATOM 552 N N . ILE A 1 72 ? 0.141 18.046 -18.701 1.00 72.56 72 ILE A N 1
ATOM 553 C CA . ILE A 1 72 ? 0.599 16.677 -19.001 1.00 72.56 72 ILE A CA 1
ATOM 554 C C . ILE A 1 72 ? -0.116 15.602 -18.182 1.00 72.56 72 ILE A C 1
ATOM 556 O O . ILE A 1 72 ? -0.147 14.455 -18.618 1.00 72.56 72 ILE A O 1
ATOM 560 N N . MET A 1 73 ? -0.722 15.968 -17.050 1.00 76.62 73 MET A N 1
ATOM 561 C CA . MET A 1 73 ? -1.450 15.029 -16.191 1.00 76.62 73 MET A CA 1
ATOM 562 C C . MET A 1 73 ? -2.704 14.493 -16.885 1.00 76.62 73 MET A C 1
ATOM 564 O O . MET A 1 73 ? -3.430 15.252 -17.539 1.00 76.62 73 MET A O 1
ATOM 568 N N . ASP A 1 74 ? -2.976 13.200 -16.734 1.00 79.12 74 ASP A N 1
ATOM 569 C CA . ASP A 1 74 ? -4.235 12.591 -17.154 1.00 79.12 74 ASP A CA 1
ATOM 570 C C . ASP A 1 74 ? -5.368 12.818 -16.129 1.00 79.12 74 ASP A C 1
ATOM 572 O O . ASP A 1 74 ? -5.175 13.404 -15.062 1.00 79.12 74 ASP A O 1
ATOM 576 N N . LEU A 1 75 ? -6.593 12.384 -16.460 1.00 80.94 75 LEU A N 1
ATOM 577 C CA . LEU A 1 75 ? -7.780 12.631 -15.625 1.00 80.94 75 LEU A CA 1
ATOM 578 C C . LEU A 1 75 ? -7.637 12.042 -14.219 1.00 80.94 75 LEU A C 1
ATOM 580 O O . LEU A 1 75 ? -8.091 12.643 -13.248 1.00 80.94 75 LEU A O 1
ATOM 584 N N . LYS A 1 76 ? -7.005 10.873 -14.112 1.00 81.31 76 LYS A N 1
ATOM 585 C CA . LYS A 1 76 ? -6.851 10.162 -12.847 1.00 81.31 76 LYS A CA 1
ATOM 586 C C . LYS A 1 76 ? -5.771 10.816 -11.992 1.00 81.31 76 LYS A C 1
ATOM 588 O O . LYS A 1 76 ? -5.940 10.927 -10.781 1.00 81.31 76 LYS A O 1
ATOM 593 N N . GLU A 1 77 ? -4.689 11.267 -12.616 1.00 80.00 77 GLU A N 1
ATOM 594 C CA . GLU A 1 77 ? -3.607 11.997 -11.954 1.00 80.00 77 GLU A CA 1
ATOM 595 C C . GLU A 1 77 ? -4.089 13.347 -11.406 1.00 80.00 77 GLU A C 1
ATOM 597 O O . GLU A 1 77 ? -3.824 13.670 -10.247 1.00 80.00 77 GLU A O 1
ATOM 602 N N . LEU A 1 78 ? -4.871 14.097 -12.191 1.00 82.00 78 LEU A N 1
ATOM 603 C CA . LEU A 1 78 ? -5.479 15.360 -11.756 1.00 82.00 78 LEU A CA 1
ATOM 604 C C . LEU A 1 78 ? -6.510 15.163 -10.639 1.00 82.00 78 LEU A C 1
ATOM 606 O O . LEU A 1 78 ? -6.480 15.902 -9.656 1.00 82.00 78 LEU A O 1
ATOM 610 N N . ALA A 1 79 ? -7.388 14.162 -10.738 1.00 81.38 79 ALA A N 1
ATOM 611 C CA . ALA A 1 79 ? -8.348 13.848 -9.676 1.00 81.38 79 ALA A CA 1
ATOM 612 C C . ALA A 1 79 ? -7.638 13.482 -8.360 1.00 81.38 79 ALA A C 1
ATOM 614 O O . ALA A 1 79 ? -7.965 14.015 -7.298 1.00 81.38 79 ALA A O 1
ATOM 615 N N . ALA A 1 80 ? -6.586 12.659 -8.437 1.00 82.50 80 ALA A N 1
ATOM 616 C CA . ALA A 1 80 ? -5.762 12.314 -7.283 1.00 82.50 80 ALA A CA 1
ATOM 617 C C . ALA A 1 80 ? -5.047 13.540 -6.688 1.00 82.50 80 ALA A C 1
ATOM 619 O O . ALA A 1 80 ? -4.936 13.660 -5.464 1.00 82.50 80 ALA A O 1
ATOM 620 N N . TRP A 1 81 ? -4.590 14.474 -7.530 1.00 82.31 81 TRP A N 1
ATOM 621 C CA . TRP A 1 81 ? -4.018 15.738 -7.071 1.00 82.31 81 TRP A CA 1
ATOM 622 C C . TRP A 1 81 ? -5.053 16.593 -6.326 1.00 82.31 81 TRP A C 1
ATOM 624 O O . TRP A 1 81 ? -4.752 17.090 -5.239 1.00 82.31 81 TRP A O 1
ATOM 634 N N . TYR A 1 82 ? -6.270 16.722 -6.862 1.00 81.25 82 TYR A N 1
ATOM 635 C CA . TYR A 1 82 ? -7.369 17.470 -6.243 1.00 81.25 82 TYR A CA 1
ATOM 636 C C . TYR A 1 82 ? -7.769 16.884 -4.887 1.00 81.25 82 TYR A C 1
ATOM 638 O O . TYR A 1 82 ? -7.831 17.608 -3.891 1.00 81.25 82 TYR A O 1
ATOM 646 N N . LEU A 1 83 ? -7.936 15.565 -4.808 1.00 82.12 83 LEU A N 1
ATOM 647 C CA . LEU A 1 83 ? -8.266 14.892 -3.558 1.00 82.12 83 LEU A CA 1
ATOM 648 C C . LEU A 1 83 ? -7.180 15.108 -2.495 1.00 82.12 83 LEU A C 1
ATOM 650 O O . LEU A 1 83 ? -7.488 15.346 -1.330 1.00 82.12 83 LEU A O 1
ATOM 654 N N . ARG A 1 84 ? -5.903 15.088 -2.892 1.00 77.06 84 ARG A N 1
ATOM 655 C CA . ARG A 1 84 ? -4.772 15.246 -1.968 1.00 77.06 84 ARG A CA 1
ATOM 656 C C . ARG A 1 84 ? -4.545 16.690 -1.509 1.00 77.06 84 ARG A C 1
ATOM 658 O O . ARG A 1 84 ? -4.190 16.891 -0.351 1.00 77.06 84 ARG A O 1
ATOM 665 N N . ASN A 1 85 ? -4.702 17.675 -2.395 1.00 77.88 85 ASN A N 1
ATOM 666 C CA . ASN A 1 85 ? -4.358 19.077 -2.109 1.00 77.88 85 ASN A CA 1
ATOM 667 C C . ASN A 1 85 ? -5.565 19.929 -1.706 1.00 77.88 85 ASN A C 1
ATOM 669 O O . ASN A 1 85 ? -5.431 20.843 -0.895 1.00 77.88 85 ASN A O 1
ATOM 673 N N . VAL A 1 86 ? -6.737 19.636 -2.268 1.00 82.06 86 VAL A N 1
ATOM 674 C CA . VAL A 1 86 ? -7.988 20.369 -2.025 1.00 82.06 86 VAL A CA 1
ATOM 675 C C . VAL A 1 86 ? -8.921 19.580 -1.096 1.00 82.06 86 VAL A C 1
ATOM 677 O O . VAL A 1 86 ? -9.755 20.181 -0.422 1.00 82.06 86 VAL A O 1
ATOM 680 N N . GLY A 1 87 ? -8.761 18.253 -0.997 1.00 81.06 87 GLY A N 1
ATOM 681 C CA . GLY A 1 87 ? -9.613 17.392 -0.163 1.00 81.06 87 GLY A CA 1
ATOM 682 C C . GLY A 1 87 ? -10.933 17.002 -0.829 1.00 81.06 87 GLY A C 1
ATOM 683 O O . GLY A 1 87 ? -11.869 16.602 -0.141 1.00 81.06 87 GLY A O 1
ATOM 684 N N . TYR A 1 88 ? -11.028 17.160 -2.148 1.00 78.75 88 TYR A N 1
ATOM 685 C CA . TYR A 1 88 ? -12.239 16.945 -2.936 1.00 78.75 88 TYR A CA 1
ATOM 686 C C . TYR A 1 88 ? -11.879 16.257 -4.252 1.00 78.75 88 TYR A C 1
ATOM 688 O O . TYR A 1 88 ? -10.936 16.692 -4.908 1.00 78.75 88 TYR A O 1
ATOM 696 N N . ASP A 1 89 ? -12.618 15.210 -4.631 1.00 82.50 89 ASP A N 1
ATOM 697 C CA . ASP A 1 89 ? -12.483 14.551 -5.933 1.00 82.50 89 ASP A CA 1
ATOM 698 C C . ASP A 1 89 ? -13.608 15.021 -6.884 1.00 82.50 89 ASP A C 1
ATOM 700 O O . ASP A 1 89 ? -14.765 14.620 -6.724 1.00 82.50 89 ASP A O 1
ATOM 704 N N . PRO A 1 90 ? -13.296 15.865 -7.884 1.00 78.62 90 PRO A N 1
ATOM 705 C CA . PRO A 1 90 ? -14.284 16.364 -8.839 1.00 78.62 90 PRO A CA 1
ATOM 706 C C . PRO A 1 90 ? -14.844 15.283 -9.775 1.00 78.62 90 PRO A C 1
ATOM 708 O O . PRO A 1 90 ? -15.924 15.461 -10.332 1.00 78.62 90 PRO A O 1
ATOM 711 N N . VAL A 1 91 ? -14.132 14.169 -9.966 1.00 83.38 91 VAL A N 1
ATOM 712 C CA . VAL A 1 91 ? -14.584 13.052 -10.807 1.00 83.38 91 VAL A CA 1
ATOM 713 C C . VAL A 1 91 ? -15.531 12.135 -10.034 1.00 83.38 91 VAL A C 1
ATOM 715 O O . VAL A 1 91 ? -16.447 11.571 -10.633 1.00 83.38 91 VAL A O 1
ATOM 718 N N . GLU A 1 92 ? -15.359 11.999 -8.715 1.00 80.44 92 GLU A N 1
ATOM 719 C CA . GLU A 1 92 ? -16.358 11.316 -7.879 1.00 80.44 92 GLU A CA 1
ATOM 720 C C . GLU A 1 92 ? -17.665 12.109 -7.769 1.00 80.44 92 GLU A C 1
ATOM 722 O O . GLU A 1 92 ? -18.741 11.510 -7.795 1.00 80.44 92 GLU A O 1
ATOM 727 N N . ASP A 1 93 ? -17.586 13.438 -7.661 1.00 80.44 93 ASP A N 1
ATOM 728 C CA . ASP A 1 93 ? -18.767 14.299 -7.514 1.00 80.44 93 ASP A CA 1
ATOM 729 C C . ASP A 1 93 ? -19.541 14.470 -8.833 1.00 80.44 93 ASP A C 1
ATOM 731 O O . ASP A 1 93 ? -20.769 14.372 -8.859 1.00 80.44 93 ASP A O 1
ATOM 735 N N . ASP A 1 94 ? -18.830 14.646 -9.951 1.00 81.69 94 ASP A N 1
ATOM 736 C CA . ASP A 1 94 ? -19.407 14.615 -11.293 1.00 81.69 94 ASP A CA 1
ATOM 737 C C . ASP A 1 94 ? -18.598 13.675 -12.208 1.00 81.69 94 ASP A C 1
ATOM 739 O O . ASP A 1 94 ? -17.597 14.081 -12.806 1.00 81.69 94 ASP A O 1
ATOM 743 N N . PRO A 1 95 ? -19.066 12.428 -12.409 1.0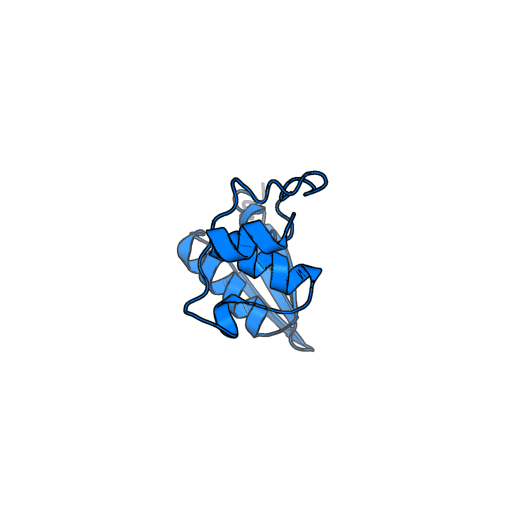0 80.31 95 PRO A N 1
ATOM 744 C CA . PRO A 1 95 ? -18.422 11.459 -13.297 1.00 80.31 95 PRO A CA 1
ATOM 745 C C . PRO A 1 95 ? -18.412 11.866 -14.776 1.00 80.31 95 PRO A C 1
ATOM 747 O O . PRO A 1 95 ? -17.749 11.217 -15.587 1.00 80.31 95 PRO A O 1
ATOM 750 N N . SER A 1 96 ? -19.173 12.898 -15.160 1.00 82.81 96 SER A N 1
ATOM 751 C CA . SER A 1 96 ? -19.147 13.469 -16.510 1.00 82.81 96 SER A CA 1
ATOM 752 C C . SER A 1 96 ? -18.055 14.529 -16.695 1.00 82.81 96 SER A C 1
ATOM 754 O O . SER A 1 96 ? -17.847 15.008 -17.817 1.00 82.81 96 SER A O 1
ATOM 756 N N . THR A 1 97 ? -17.322 14.848 -15.623 1.00 80.19 97 THR A N 1
ATOM 757 C CA . THR A 1 97 ? -16.191 15.772 -15.631 1.00 80.19 97 THR A CA 1
ATOM 758 C C . THR A 1 97 ? -15.129 15.330 -16.629 1.00 80.19 97 THR A C 1
ATOM 760 O O . THR A 1 97 ? -14.628 14.205 -16.612 1.00 80.19 97 THR A O 1
ATOM 763 N N . GLN A 1 98 ? -14.763 16.254 -17.515 1.00 81.75 98 GLN A N 1
ATOM 764 C CA . GLN A 1 98 ? -13.751 16.027 -18.538 1.00 81.75 98 GLN A CA 1
ATOM 765 C C . GLN A 1 98 ? -12.397 16.576 -18.096 1.00 81.75 98 GLN A C 1
ATOM 767 O O . GLN A 1 98 ? -12.315 17.588 -17.401 1.00 81.75 98 GLN A O 1
ATOM 772 N N . LEU A 1 99 ? -11.327 15.948 -18.586 1.00 78.25 99 LEU A N 1
ATOM 773 C CA . LEU A 1 99 ? -9.942 16.331 -18.301 1.00 78.25 99 LEU A CA 1
ATOM 774 C C . LEU A 1 99 ? -9.678 17.818 -18.575 1.00 78.25 99 LEU A C 1
ATOM 776 O O . LEU A 1 99 ? -9.078 18.511 -17.761 1.00 78.25 99 LEU A O 1
ATOM 780 N N . GLU A 1 100 ? -10.190 18.325 -19.693 1.00 77.75 100 GLU A N 1
ATOM 781 C CA . GLU A 1 100 ? -10.023 19.727 -20.087 1.00 77.75 100 GLU A CA 1
ATOM 782 C C . GLU A 1 100 ? -10.721 20.707 -19.128 1.00 77.75 100 GLU A C 1
ATOM 784 O O . GLU A 1 100 ? -10.246 21.823 -18.933 1.00 77.75 100 GLU A O 1
ATOM 789 N N . VAL A 1 101 ? -11.815 20.286 -18.481 1.00 76.31 101 VAL A N 1
ATOM 790 C CA . VAL A 1 101 ? -12.512 21.092 -17.465 1.00 76.31 101 VAL A CA 1
ATOM 791 C C . VAL A 1 101 ? -11.679 21.168 -16.187 1.00 76.31 101 VAL A C 1
ATOM 793 O O . VAL A 1 101 ? -11.529 22.254 -15.637 1.00 76.31 101 VAL A O 1
ATOM 796 N N . LEU A 1 102 ? -11.082 20.052 -15.752 1.00 74.75 102 LEU A N 1
ATOM 797 C CA . LEU A 1 102 ? -10.178 20.047 -14.594 1.00 74.75 102 LEU A CA 1
ATOM 798 C C . LEU A 1 102 ? -8.948 20.913 -14.833 1.00 74.75 102 L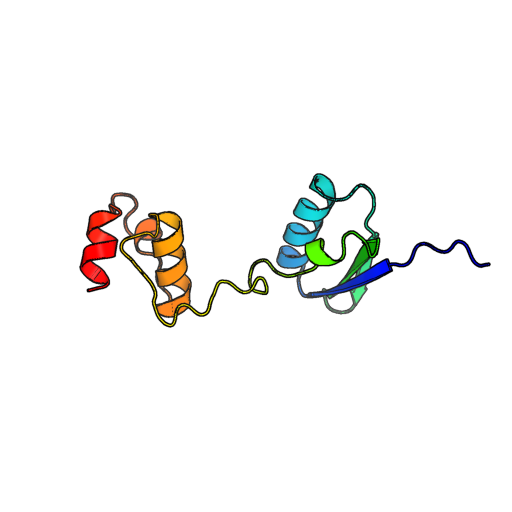EU A C 1
ATOM 800 O O . LEU A 1 102 ? -8.586 21.715 -13.982 1.00 74.75 102 LEU A O 1
ATOM 804 N N . ARG A 1 103 ? -8.348 20.810 -16.020 1.00 76.25 103 ARG A N 1
ATOM 805 C CA . ARG A 1 103 ? -7.192 21.630 -16.398 1.00 76.25 103 ARG A CA 1
ATOM 806 C C . ARG A 1 103 ? -7.506 23.122 -16.377 1.00 76.25 103 ARG A C 1
ATOM 808 O O . ARG A 1 103 ? -6.697 23.898 -15.882 1.00 76.25 103 ARG A O 1
ATOM 815 N N . ALA A 1 104 ? -8.685 23.518 -16.860 1.00 74.56 104 ALA A N 1
ATOM 816 C CA . ALA A 1 104 ? -9.124 24.913 -16.846 1.00 74.56 104 ALA A CA 1
ATOM 817 C C . ALA A 1 104 ? -9.376 25.470 -15.430 1.00 74.56 104 ALA A C 1
ATOM 819 O O . ALA A 1 104 ? -9.363 26.684 -15.245 1.00 74.56 104 ALA A O 1
ATOM 820 N N . LEU A 1 105 ? -9.611 24.608 -14.435 1.00 68.88 105 LEU A N 1
ATOM 821 C CA . LEU A 1 105 ? -9.777 25.002 -13.032 1.00 68.88 105 LEU A CA 1
ATOM 822 C C . LEU A 1 105 ? -8.437 25.143 -12.285 1.00 68.88 105 LEU A C 1
ATOM 824 O O . LEU A 1 105 ? -8.420 25.711 -11.194 1.00 68.88 105 LEU A O 1
ATOM 828 N N . CYS A 1 106 ? -7.335 24.641 -12.856 1.00 63.84 106 CYS A N 1
ATOM 829 C CA . CYS A 1 106 ? -5.988 24.698 -12.275 1.00 63.84 106 CYS A CA 1
ATOM 830 C C . CYS A 1 106 ? -5.134 25.894 -12.755 1.00 63.84 106 CYS A C 1
ATOM 832 O O . CYS A 1 106 ? -3.999 26.031 -12.300 1.00 63.84 106 CYS A O 1
ATOM 834 N N . THR A 1 107 ? -5.647 26.736 -13.664 1.00 58.62 107 THR A N 1
ATOM 835 C CA . THR A 1 107 ? -5.019 27.991 -14.153 1.00 58.62 107 THR A CA 1
ATOM 836 C C . THR A 1 107 ? -5.504 29.224 -13.411 1.00 58.62 107 THR A C 1
ATOM 838 O O . THR A 1 107 ? -4.660 30.102 -13.124 1.00 58.62 107 THR A O 1
#